Protein AF-A0A6C0GKK1-F1 (afdb_monomer_lite)

Sequence (95 aa):
MISEQKSKLPDLSSQPDERILAVIGRFKNQLEQIRQEELNRYSKKMAATEIQLAEEVSMHMMQNILNIPWEKLQTSGHSKREMQTKLLGEVFNLT

Foldseek 3Di:
DDDDPPPPDPPPVPDDDVLLVQLLVLVLVVLVVVLVVVLVVCVVPDDPVVSVVSVVVSVVVSVVVSVVLVVVLVPDDDVVNVVSSVVSCVVSVSD

Organism: NCBI:txid2704465

Secondary structure (DSSP, 8-state):
-----------GGGS--HHHHHHHHHHHHHHHHHHHHHHHHHGGGS-HHHHHHHHHHHHHHHHHHHHHHHHHHHHS-HHHHHHHHHHHHHHTT--

pLDDT: mean 84.67, std 17.72, range [39.12, 97.81]

InterPro domains:
  IPR015896 Tetrapyrrole biosynthesis, glutamyl-tRNA reductase, dimerisation domain [PF00745] (21-94)
  IPR036453 Glutamyl tRNA-reductase dimerization domain superfamily [SSF69075] (20-94)

Radius of gyration: 20.18 Å; chains: 1; bounding box: 59×31×53 Å

Structure (mmCIF, N/CA/C/O backbone):
data_AF-A0A6C0GKK1-F1
#
_entry.id   AF-A0A6C0GKK1-F1
#
loop_
_atom_site.group_PDB
_atom_site.id
_atom_site.type_symbol
_atom_site.label_atom_id
_atom_site.label_alt_id
_atom_site.label_comp_id
_atom_site.label_asym_id
_atom_site.label_entity_id
_atom_site.label_seq_id
_atom_site.pdbx_PDB_ins_code
_atom_site.Cartn_x
_atom_site.Cartn_y
_atom_site.Cartn_z
_atom_site.occupancy
_atom_site.B_iso_or_equiv
_atom_site.auth_seq_id
_atom_site.auth_comp_id
_atom_site.auth_asym_id
_atom_site.auth_atom_id
_atom_site.pdbx_PDB_model_num
ATOM 1 N N . MET A 1 1 ? 41.230 26.476 -31.709 1.00 39.12 1 MET A N 1
ATOM 2 C CA . MET A 1 1 ? 40.530 25.200 -31.959 1.00 39.12 1 MET A CA 1
ATOM 3 C C . MET A 1 1 ? 39.654 24.922 -30.752 1.00 39.12 1 MET A C 1
ATOM 5 O O . MET A 1 1 ? 40.192 24.687 -29.681 1.00 39.12 1 MET A O 1
ATOM 9 N N . ILE A 1 2 ? 38.338 25.083 -30.893 1.00 48.00 2 ILE A N 1
ATOM 10 C CA . ILE A 1 2 ? 37.353 24.826 -29.833 1.00 48.00 2 ILE A CA 1
ATOM 11 C C . ILE A 1 2 ? 36.526 23.631 -30.304 1.00 48.00 2 ILE A C 1
ATOM 13 O O . ILE A 1 2 ? 35.746 23.770 -31.238 1.00 48.00 2 ILE A O 1
ATOM 17 N N . SER A 1 3 ? 36.759 22.468 -29.703 1.00 41.53 3 SER A N 1
ATOM 18 C CA . SER A 1 3 ? 36.051 21.199 -29.946 1.00 41.53 3 SER A CA 1
ATOM 19 C C . SER A 1 3 ? 36.755 20.151 -29.071 1.00 41.53 3 SER A C 1
ATOM 21 O O . SER A 1 3 ? 37.964 20.005 -29.196 1.00 41.53 3 SER A O 1
ATOM 23 N N . GLU A 1 4 ? 36.167 19.421 -28.132 1.00 43.50 4 GLU A N 1
ATOM 24 C CA . GLU A 1 4 ? 34.784 19.196 -27.733 1.00 43.50 4 GLU A CA 1
ATOM 25 C C . GLU A 1 4 ? 34.810 18.940 -26.216 1.00 43.50 4 GLU A C 1
ATOM 27 O O . GLU A 1 4 ? 35.444 17.989 -25.759 1.00 43.50 4 GLU A O 1
ATOM 32 N N . GLN A 1 5 ? 34.095 19.728 -25.414 1.00 41.69 5 GLN A N 1
ATOM 33 C CA . GLN A 1 5 ? 33.591 19.195 -24.152 1.00 41.69 5 GLN A CA 1
ATOM 34 C C . GLN A 1 5 ? 32.264 18.520 -24.470 1.00 41.69 5 GLN A C 1
ATOM 36 O O . GLN A 1 5 ? 31.210 19.155 -24.466 1.00 41.69 5 GLN A O 1
ATOM 41 N N . LYS A 1 6 ? 32.315 17.220 -24.786 1.00 42.84 6 LYS A N 1
ATOM 42 C CA . LYS A 1 6 ? 31.130 16.366 -24.700 1.00 42.84 6 LYS A CA 1
ATOM 43 C C . LYS A 1 6 ? 30.718 16.315 -23.235 1.00 42.84 6 LYS A C 1
ATOM 45 O O . LYS A 1 6 ? 31.198 15.489 -22.464 1.00 42.84 6 LYS A O 1
ATOM 50 N N . SER A 1 7 ? 29.845 17.251 -22.876 1.00 41.06 7 SER A N 1
ATOM 51 C CA . SER A 1 7 ? 28.908 17.132 -21.771 1.00 41.06 7 SER A CA 1
ATOM 52 C C . SER A 1 7 ? 28.317 15.725 -21.830 1.00 41.06 7 SER A C 1
ATOM 54 O O . SER A 1 7 ? 27.519 15.408 -22.714 1.00 41.06 7 SER A O 1
ATOM 56 N N . LYS A 1 8 ? 28.778 14.840 -20.941 1.00 48.38 8 LYS A N 1
ATOM 57 C CA . LYS A 1 8 ? 28.016 13.645 -20.601 1.00 48.38 8 LYS A CA 1
ATOM 58 C C . LYS A 1 8 ? 26.758 14.172 -19.929 1.00 48.38 8 LYS A C 1
ATOM 60 O O . LYS A 1 8 ? 26.792 14.495 -18.743 1.00 48.38 8 LYS A O 1
ATOM 65 N N . LEU A 1 9 ? 25.682 14.314 -20.704 1.00 47.38 9 LEU A N 1
ATOM 66 C CA . LEU A 1 9 ? 24.361 14.464 -20.118 1.00 47.38 9 LEU A CA 1
ATOM 67 C C . LEU A 1 9 ? 24.171 13.315 -19.115 1.00 47.38 9 LEU A C 1
ATOM 69 O O . LEU A 1 9 ? 24.572 12.185 -19.422 1.00 47.38 9 LEU A O 1
ATOM 73 N N . PRO A 1 10 ? 23.620 13.586 -17.921 1.00 42.16 10 PRO A N 1
ATOM 74 C CA . PRO A 1 10 ? 23.300 12.529 -16.979 1.00 42.16 10 PRO A CA 1
ATOM 75 C C . PRO A 1 10 ? 22.375 11.521 -17.665 1.00 42.16 10 PRO A C 1
ATOM 77 O O . PRO A 1 10 ? 21.456 11.903 -18.389 1.00 42.16 10 PRO A O 1
ATOM 80 N N . ASP A 1 11 ? 22.656 10.237 -17.467 1.00 52.50 11 ASP A N 1
ATOM 81 C CA . ASP A 1 11 ? 21.843 9.145 -17.986 1.00 52.50 11 ASP A CA 1
ATOM 82 C C . ASP A 1 11 ? 20.452 9.194 -17.334 1.00 52.50 11 ASP A C 1
ATOM 84 O O . ASP A 1 11 ? 20.248 8.758 -16.195 1.00 52.50 11 ASP A O 1
ATOM 88 N N . LEU A 1 12 ? 19.501 9.793 -18.055 1.00 46.03 12 LEU A N 1
ATOM 89 C CA . LEU A 1 12 ? 18.108 9.972 -17.642 1.00 46.03 12 LEU A CA 1
ATOM 90 C C . LEU A 1 12 ? 17.376 8.632 -17.432 1.00 46.03 12 LEU A C 1
ATOM 92 O O . LEU A 1 12 ? 16.261 8.635 -16.920 1.00 46.03 12 LEU A O 1
ATOM 96 N N . SER A 1 13 ? 17.991 7.482 -17.747 1.00 53.34 13 SER A N 1
ATOM 97 C CA . SER A 1 13 ? 17.419 6.154 -17.488 1.00 53.34 13 SER A CA 1
ATOM 98 C C . SER A 1 13 ? 17.369 5.766 -16.003 1.00 53.34 13 SER A C 1
ATOM 100 O O . SER A 1 13 ? 16.867 4.693 -15.665 1.00 53.34 13 SER A O 1
ATOM 102 N N . SER A 1 14 ? 17.944 6.586 -15.120 1.00 54.12 14 SER A N 1
ATOM 103 C CA . SER A 1 14 ? 18.084 6.309 -13.685 1.00 54.12 14 SER A CA 1
ATOM 104 C C . SER A 1 14 ? 17.028 6.992 -12.805 1.00 54.12 14 SER A C 1
ATOM 106 O O . SER A 1 14 ? 16.897 6.638 -11.632 1.00 54.12 14 SER A O 1
ATOM 108 N N . GLN A 1 15 ? 16.233 7.917 -13.353 1.00 52.59 15 GLN A N 1
ATOM 109 C CA . GLN A 1 15 ? 15.073 8.469 -12.653 1.00 52.59 15 GLN A CA 1
ATOM 110 C C . GLN A 1 15 ? 13.845 7.592 -12.937 1.00 52.59 15 GLN A C 1
ATOM 112 O O . GLN A 1 15 ? 13.613 7.240 -14.096 1.00 52.59 15 GLN A O 1
ATOM 117 N N . PRO A 1 16 ? 13.061 7.186 -11.918 1.00 62.09 16 PRO A N 1
ATOM 118 C CA . PRO A 1 16 ? 11.820 6.466 -12.171 1.00 62.09 16 PRO A CA 1
ATOM 119 C C . PRO A 1 16 ? 10.918 7.331 -13.057 1.00 62.09 16 PRO A C 1
ATOM 121 O O . PRO A 1 16 ? 10.580 8.446 -12.674 1.00 62.09 16 PRO A O 1
ATOM 124 N N . ASP A 1 17 ? 10.572 6.809 -14.240 1.00 75.62 17 ASP A N 1
ATOM 125 C CA . ASP A 1 17 ? 9.677 7.448 -15.216 1.00 75.62 17 ASP A CA 1
ATOM 126 C C . ASP A 1 17 ? 8.467 8.046 -14.479 1.00 75.62 17 ASP A C 1
ATOM 128 O O . ASP A 1 17 ? 7.776 7.341 -13.737 1.00 75.62 17 ASP A O 1
ATOM 132 N N . GLU A 1 18 ? 8.232 9.352 -14.634 1.00 82.06 18 GLU A N 1
ATOM 133 C CA . GLU A 1 18 ? 7.184 10.098 -13.920 1.00 82.06 18 GLU A CA 1
ATOM 134 C C . GLU A 1 18 ? 5.808 9.432 -14.050 1.00 82.06 18 GLU A C 1
ATOM 136 O O . GLU A 1 18 ? 4.997 9.459 -13.120 1.00 82.06 18 GLU A O 1
ATOM 141 N N . ARG A 1 19 ? 5.559 8.752 -15.176 1.00 80.44 19 ARG A N 1
ATOM 142 C CA . ARG A 1 19 ? 4.323 7.994 -15.412 1.00 80.44 19 ARG A CA 1
ATOM 143 C C . ARG A 1 19 ? 4.164 6.838 -14.430 1.00 80.44 19 ARG A C 1
ATOM 145 O O . ARG A 1 19 ? 3.058 6.561 -13.973 1.00 80.44 19 ARG A O 1
ATOM 152 N N . ILE A 1 20 ? 5.263 6.187 -14.062 1.00 83.31 20 ILE A N 1
ATOM 153 C CA . ILE A 1 20 ? 5.280 5.083 -13.100 1.00 83.31 20 ILE A CA 1
ATOM 154 C C . ILE A 1 20 ? 4.957 5.595 -11.702 1.00 83.31 20 ILE A C 1
ATOM 156 O O . ILE A 1 20 ? 4.111 5.016 -11.020 1.00 83.31 20 ILE A O 1
ATOM 160 N N . LEU A 1 21 ? 5.594 6.695 -11.292 1.00 87.06 21 LEU A N 1
ATOM 161 C CA . LEU A 1 21 ? 5.306 7.338 -10.009 1.00 87.06 21 LEU A CA 1
ATOM 162 C C . LEU A 1 21 ? 3.839 7.773 -9.927 1.00 87.06 21 LEU A C 1
ATOM 164 O O . LEU A 1 21 ? 3.201 7.568 -8.896 1.00 87.06 21 LEU A O 1
ATOM 168 N N . ALA A 1 22 ? 3.281 8.300 -11.020 1.00 90.50 22 ALA A N 1
ATOM 169 C CA . ALA A 1 22 ? 1.877 8.689 -11.086 1.00 90.50 22 ALA A CA 1
ATOM 170 C C . ALA A 1 22 ? 0.924 7.492 -10.922 1.00 90.50 22 ALA A C 1
ATOM 172 O O . ALA A 1 22 ? -0.021 7.571 -10.137 1.00 90.50 22 ALA A O 1
ATOM 173 N N . VAL A 1 23 ? 1.173 6.373 -11.615 1.00 91.31 23 VAL A N 1
ATOM 174 C CA . VAL A 1 23 ? 0.338 5.162 -11.495 1.00 91.31 23 VAL A CA 1
ATOM 175 C C . VAL A 1 23 ? 0.442 4.553 -10.095 1.00 91.31 23 VAL A C 1
ATOM 177 O O . VAL A 1 23 ? -0.585 4.246 -9.495 1.00 91.31 23 VAL A O 1
ATOM 180 N N . ILE A 1 24 ? 1.647 4.438 -9.528 1.00 92.75 24 ILE A N 1
ATOM 181 C CA . ILE A 1 24 ? 1.836 3.935 -8.156 1.00 92.75 24 ILE A CA 1
ATOM 182 C C . ILE A 1 24 ? 1.185 4.864 -7.126 1.00 92.75 24 ILE A C 1
ATOM 184 O O . ILE A 1 24 ? 0.548 4.391 -6.185 1.00 92.75 24 ILE A O 1
ATOM 188 N N . GLY A 1 25 ? 1.280 6.180 -7.318 1.00 93.44 25 GLY A N 1
ATOM 189 C CA . GLY A 1 25 ? 0.603 7.162 -6.475 1.00 93.44 25 GLY A CA 1
ATOM 190 C C . GLY A 1 25 ? -0.918 7.011 -6.513 1.00 93.44 25 GLY A C 1
ATOM 191 O O . GLY A 1 25 ? -1.561 6.981 -5.465 1.00 93.44 25 GLY A O 1
ATOM 192 N N . ARG A 1 26 ? -1.503 6.843 -7.706 1.00 94.56 26 ARG A N 1
ATOM 193 C CA . ARG A 1 26 ? -2.943 6.579 -7.848 1.00 94.56 26 ARG A CA 1
ATOM 194 C C . ARG A 1 26 ? -3.349 5.252 -7.208 1.00 94.56 26 ARG A C 1
ATOM 196 O O . ARG A 1 26 ? -4.364 5.214 -6.518 1.00 94.56 26 ARG A O 1
ATOM 203 N N . PHE A 1 27 ? -2.537 4.207 -7.365 1.00 95.31 27 PHE A N 1
ATOM 204 C CA . PHE A 1 27 ? -2.782 2.912 -6.731 1.00 95.31 27 PHE A CA 1
ATOM 205 C C . PHE A 1 27 ? -2.796 3.022 -5.202 1.00 95.31 27 PHE A C 1
ATOM 207 O O . PHE A 1 27 ? -3.734 2.567 -4.554 1.00 95.31 27 PHE A O 1
ATOM 214 N N . LYS A 1 28 ? -1.806 3.715 -4.624 1.00 95.75 28 LYS A N 1
ATOM 215 C CA . LYS A 1 28 ? -1.766 4.025 -3.189 1.00 95.75 28 LYS A CA 1
ATOM 216 C C . LYS A 1 28 ? -3.029 4.742 -2.723 1.00 95.75 28 LYS A C 1
ATOM 218 O O . LYS A 1 28 ? -3.582 4.367 -1.696 1.00 95.75 28 LYS A O 1
ATOM 223 N N . ASN A 1 29 ? -3.488 5.748 -3.463 1.00 95.62 29 ASN A N 1
ATOM 224 C CA . ASN A 1 29 ? -4.675 6.510 -3.079 1.00 95.62 29 ASN A CA 1
ATOM 225 C C . ASN A 1 29 ? -5.942 5.647 -3.087 1.00 95.62 29 ASN A C 1
ATOM 227 O O . ASN A 1 29 ? -6.740 5.748 -2.160 1.00 95.62 29 ASN A O 1
ATOM 231 N N . GLN A 1 30 ? -6.114 4.775 -4.084 1.00 95.38 30 GLN A N 1
ATOM 232 C CA . GLN A 1 30 ? -7.240 3.838 -4.102 1.00 95.38 30 GLN A CA 1
ATOM 233 C C . GLN A 1 30 ? -7.185 2.842 -2.941 1.00 95.38 30 GLN A C 1
ATOM 235 O O . GLN A 1 30 ? -8.204 2.596 -2.301 1.00 95.38 30 GLN A O 1
ATOM 240 N N . LEU A 1 31 ? -6.006 2.288 -2.637 1.00 96.00 31 LEU A N 1
ATOM 241 C CA . LEU A 1 31 ? -5.855 1.385 -1.494 1.00 96.00 31 LEU A CA 1
ATOM 242 C C . LEU A 1 31 ? -6.168 2.085 -0.172 1.00 96.00 31 LEU A C 1
ATOM 244 O O . LEU A 1 31 ? -6.842 1.505 0.674 1.00 96.00 31 LEU A O 1
ATOM 248 N N . GLU A 1 32 ? -5.720 3.330 -0.003 1.00 97.06 32 GLU A N 1
ATOM 249 C CA . GLU A 1 32 ? -6.027 4.114 1.192 1.00 97.06 32 GLU A CA 1
ATOM 250 C C . GLU A 1 32 ? -7.524 4.411 1.294 1.00 97.06 32 GLU A C 1
ATOM 252 O O . GLU A 1 32 ? -8.094 4.297 2.376 1.00 97.06 32 GLU A O 1
ATOM 257 N N . GLN A 1 33 ? -8.186 4.723 0.178 1.00 96.19 33 GLN A N 1
ATOM 258 C CA . GLN A 1 33 ? -9.634 4.898 0.159 1.00 96.19 33 GLN A CA 1
ATOM 259 C C . GLN A 1 33 ? -10.352 3.623 0.629 1.00 96.19 33 GLN A C 1
ATOM 261 O O . GLN A 1 33 ? -11.166 3.692 1.548 1.00 96.19 33 GLN A O 1
ATOM 266 N N . ILE A 1 34 ? -10.000 2.460 0.069 1.00 96.06 34 ILE A N 1
ATOM 267 C CA . ILE A 1 34 ? -10.566 1.162 0.474 1.00 96.06 34 ILE A CA 1
ATOM 268 C C . ILE A 1 34 ? -10.309 0.904 1.964 1.00 96.06 34 ILE A C 1
ATOM 270 O O . ILE A 1 34 ? -11.208 0.492 2.697 1.00 96.06 34 ILE A O 1
ATOM 274 N N . ARG A 1 35 ? -9.090 1.182 2.438 1.00 97.06 35 ARG A N 1
ATOM 275 C CA . ARG A 1 35 ? -8.710 1.010 3.844 1.00 97.06 35 ARG A CA 1
ATOM 276 C C . ARG A 1 35 ? -9.594 1.845 4.770 1.00 97.06 35 ARG A C 1
ATOM 278 O O . ARG A 1 35 ? -10.092 1.329 5.768 1.00 97.06 35 ARG A O 1
ATOM 285 N N . GLN A 1 36 ? -9.804 3.114 4.431 1.00 97.00 36 GLN A N 1
ATOM 286 C CA . GLN A 1 36 ? -10.642 4.032 5.202 1.00 97.00 36 GLN A CA 1
ATOM 287 C C . GLN A 1 36 ? -12.115 3.625 5.170 1.00 97.00 36 GLN A C 1
ATOM 289 O O . GLN A 1 36 ? -12.787 3.672 6.199 1.00 97.00 36 GLN A O 1
ATOM 294 N N . GLU A 1 37 ? -12.632 3.199 4.017 1.00 96.94 37 GLU A N 1
ATOM 295 C CA . GLU A 1 37 ? -14.005 2.702 3.887 1.00 96.94 37 GLU A CA 1
ATOM 296 C C . GLU A 1 37 ? -14.253 1.493 4.797 1.00 96.94 37 GLU A C 1
ATOM 298 O O . GLU A 1 37 ? -15.241 1.469 5.536 1.00 96.94 37 GLU A O 1
ATOM 303 N N . GLU A 1 38 ? -13.331 0.529 4.815 1.00 96.31 38 GLU A N 1
ATOM 304 C CA . GLU A 1 38 ? -13.464 -0.670 5.643 1.00 96.31 38 GLU A CA 1
ATOM 305 C C . GLU A 1 38 ? -13.253 -0.382 7.135 1.00 96.31 38 GLU A C 1
ATOM 307 O O . GLU A 1 38 ? -14.034 -0.858 7.963 1.00 96.31 38 GLU A O 1
ATOM 312 N N . LEU A 1 39 ? -12.292 0.470 7.506 1.00 96.06 39 LEU A N 1
ATOM 313 C CA . LEU A 1 39 ? -12.156 0.909 8.898 1.00 96.06 39 LEU A CA 1
ATOM 314 C C . LEU A 1 39 ? -13.415 1.624 9.385 1.00 96.06 39 LEU A C 1
ATOM 316 O O . LEU A 1 39 ? -13.931 1.291 10.448 1.00 96.06 39 LEU A O 1
ATOM 320 N N . ASN A 1 40 ? -13.973 2.541 8.594 1.00 95.38 40 ASN A N 1
ATOM 321 C CA . ASN A 1 40 ? -15.209 3.243 8.941 1.00 95.38 40 ASN A CA 1
ATOM 322 C C . ASN A 1 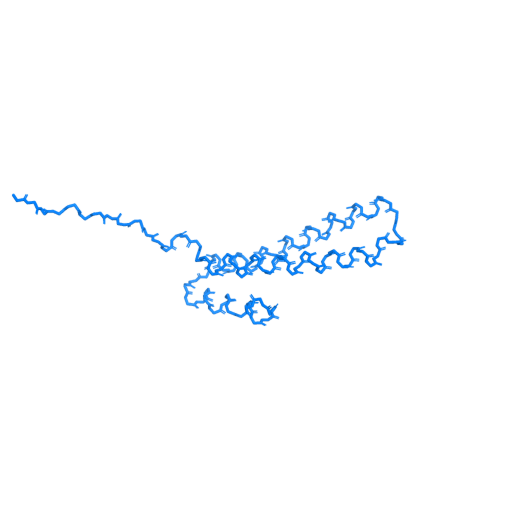40 ? -16.423 2.305 9.030 1.00 95.38 40 ASN A C 1
ATOM 324 O O . ASN A 1 40 ? -17.346 2.550 9.816 1.00 95.38 40 ASN A O 1
ATOM 328 N N . ARG A 1 41 ? -16.435 1.224 8.239 1.00 95.69 41 ARG A N 1
ATOM 329 C CA . ARG A 1 41 ? -17.490 0.203 8.265 1.00 95.69 41 ARG A CA 1
ATOM 330 C C . ARG A 1 41 ? -17.505 -0.566 9.588 1.00 95.69 41 ARG A C 1
ATOM 332 O O . ARG A 1 41 ? -18.592 -0.829 10.111 1.00 95.69 41 ARG A O 1
ATOM 339 N N . TYR A 1 42 ? -16.337 -0.914 10.128 1.00 94.44 42 TYR A N 1
ATOM 340 C CA . TYR A 1 42 ? -16.227 -1.804 11.292 1.00 94.44 42 TYR A CA 1
ATOM 341 C C . TYR A 1 42 ? -15.907 -1.101 12.616 1.00 94.44 42 TYR A C 1
ATOM 343 O O . TYR A 1 42 ? -16.317 -1.605 13.662 1.00 94.44 42 TYR A O 1
ATOM 351 N N . SER A 1 43 ? -15.292 0.085 12.595 1.00 91.75 43 SER A N 1
ATOM 352 C CA . SER A 1 43 ? -14.857 0.815 13.799 1.00 91.75 43 SER A CA 1
ATOM 353 C C . SER A 1 43 ? -15.985 1.088 14.794 1.00 91.75 43 SER A C 1
ATOM 355 O O . SER A 1 43 ? -15.767 1.066 16.001 1.00 91.75 43 SER A O 1
ATOM 357 N N . LYS A 1 44 ? -17.227 1.249 14.316 1.00 91.62 44 LYS A N 1
ATOM 358 C CA . LYS A 1 44 ? -18.421 1.457 15.159 1.00 91.62 44 LYS A CA 1
ATOM 359 C C . LYS A 1 44 ? -18.698 0.317 16.146 1.00 91.62 44 LYS A C 1
ATOM 361 O O . LYS A 1 44 ? -19.485 0.503 17.069 1.00 91.62 44 LYS A O 1
ATOM 366 N N . LYS A 1 45 ? -18.124 -0.867 15.918 1.00 91.94 45 LYS A N 1
ATOM 367 C CA . LYS A 1 45 ? -18.320 -2.074 16.737 1.00 91.94 45 LYS A CA 1
ATOM 368 C C . LYS A 1 45 ? -17.088 -2.435 17.571 1.00 91.94 45 LYS A C 1
ATOM 370 O O . LYS A 1 45 ? -17.084 -3.498 18.180 1.00 91.94 45 LYS A O 1
ATOM 375 N N . MET A 1 46 ? -16.057 -1.594 17.561 1.00 93.44 46 MET A N 1
ATOM 376 C CA . MET A 1 46 ? -14.738 -1.901 18.110 1.00 93.44 46 MET A CA 1
ATOM 377 C C . MET A 1 46 ? -14.415 -0.991 19.295 1.00 93.44 46 MET A C 1
ATOM 379 O O . MET A 1 46 ? -14.805 0.177 19.327 1.00 93.44 46 MET A O 1
ATOM 383 N N . ALA A 1 47 ? -13.676 -1.517 20.266 1.00 95.00 47 ALA A N 1
ATOM 384 C CA . ALA A 1 47 ? -13.070 -0.712 21.315 1.00 95.00 47 ALA A CA 1
ATOM 385 C C . ALA A 1 47 ? -11.910 0.129 20.755 1.00 95.00 47 ALA A C 1
ATOM 387 O O . ALA A 1 47 ? -11.298 -0.215 19.744 1.00 95.00 47 ALA A O 1
ATOM 388 N N . ALA A 1 48 ? -11.547 1.214 21.445 1.00 91.75 48 ALA A N 1
ATOM 389 C CA . ALA A 1 48 ? -10.484 2.121 20.997 1.00 91.75 48 ALA A CA 1
ATOM 390 C C . ALA A 1 48 ? -9.137 1.412 20.745 1.00 91.75 48 ALA A C 1
ATOM 392 O O . ALA A 1 48 ? -8.450 1.715 19.773 1.00 91.75 48 ALA A O 1
ATOM 393 N N . THR A 1 49 ? -8.783 0.431 21.579 1.00 94.62 49 THR A N 1
ATOM 394 C CA . THR A 1 49 ? -7.557 -0.370 21.424 1.00 94.62 49 THR A CA 1
ATOM 395 C C . THR A 1 49 ? -7.599 -1.282 20.197 1.00 94.62 49 THR A C 1
ATOM 397 O O . THR A 1 49 ? -6.580 -1.501 19.552 1.00 94.62 49 THR A O 1
ATOM 400 N N . GLU A 1 50 ? -8.775 -1.801 19.844 1.00 96.00 50 GLU A N 1
ATOM 401 C CA . GLU A 1 50 ? -8.960 -2.636 18.654 1.00 96.00 50 GLU A CA 1
ATOM 402 C C . GLU A 1 50 ? -8.914 -1.791 17.377 1.00 96.00 50 GLU A C 1
ATOM 404 O O . GLU A 1 50 ? -8.376 -2.243 16.368 1.00 96.00 50 GLU A O 1
ATOM 409 N N . ILE A 1 51 ? -9.438 -0.559 17.421 1.00 94.94 51 ILE A N 1
ATOM 410 C CA . ILE A 1 51 ? -9.354 0.399 16.308 1.00 94.94 51 ILE A CA 1
ATOM 411 C C . ILE A 1 51 ? -7.888 0.711 15.996 1.00 94.94 51 ILE A C 1
ATOM 413 O O . ILE A 1 51 ? -7.490 0.608 14.840 1.00 94.94 51 ILE A O 1
ATOM 417 N N . GLN A 1 52 ? -7.075 1.012 17.015 1.00 95.81 52 GLN A N 1
ATOM 418 C CA . GLN A 1 52 ? -5.639 1.269 16.837 1.00 95.81 52 GLN A CA 1
ATOM 419 C C . GLN A 1 52 ? -4.915 0.075 16.207 1.00 95.81 52 GLN A C 1
ATOM 421 O O . GLN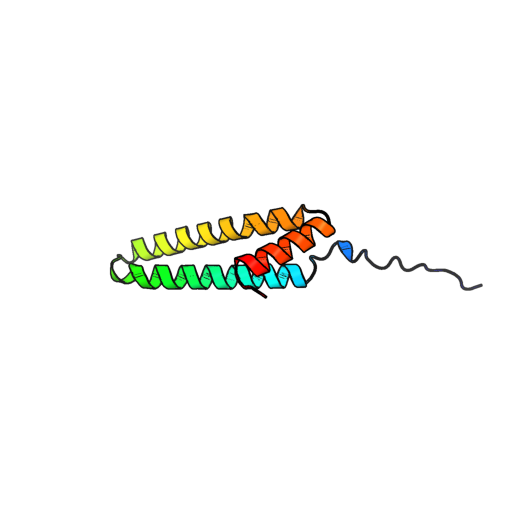 A 1 52 ? -4.191 0.233 15.226 1.00 95.81 52 GLN A O 1
ATOM 426 N N . LEU A 1 53 ? -5.161 -1.137 16.715 1.00 96.94 53 LEU A N 1
ATOM 427 C CA . LEU A 1 53 ? -4.561 -2.344 16.148 1.00 96.94 53 LEU A CA 1
ATOM 428 C C . LEU A 1 53 ? -4.993 -2.564 14.688 1.00 96.94 53 LEU A C 1
ATOM 430 O O . LEU A 1 53 ? -4.174 -2.931 13.847 1.00 96.94 53 LEU A O 1
ATOM 434 N N . ALA A 1 54 ? -6.263 -2.321 14.357 1.00 96.44 54 ALA A N 1
ATOM 435 C CA . ALA A 1 54 ? -6.753 -2.437 12.987 1.00 96.44 54 ALA A CA 1
ATOM 436 C C . ALA A 1 54 ? -6.166 -1.368 12.054 1.00 96.44 54 ALA A C 1
ATOM 438 O O . ALA A 1 54 ? -5.856 -1.669 10.899 1.00 96.44 54 ALA A O 1
ATOM 439 N 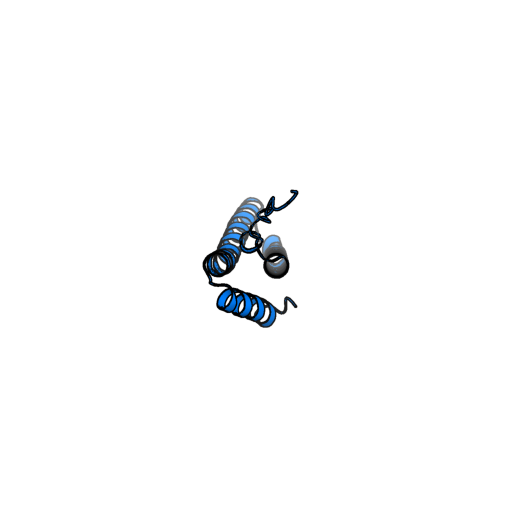N . GLU A 1 55 ? -5.964 -0.139 12.531 1.00 96.38 55 GLU A N 1
ATOM 440 C CA . GLU A 1 55 ? -5.251 0.904 11.791 1.00 96.38 55 GLU A CA 1
ATOM 441 C C . GLU A 1 55 ? -3.815 0.477 11.476 1.00 96.38 55 GLU A C 1
ATOM 443 O O . GLU A 1 55 ? -3.413 0.520 10.312 1.00 96.38 55 GLU A O 1
ATOM 448 N N . GLU A 1 56 ? -3.074 -0.015 12.470 1.00 97.62 56 GLU A N 1
ATOM 449 C CA . GLU A 1 56 ? -1.699 -0.485 12.286 1.00 97.62 56 GLU A CA 1
ATOM 450 C C . GLU A 1 56 ? -1.616 -1.670 11.321 1.00 97.62 56 GLU A C 1
ATOM 452 O O . GLU A 1 56 ? -0.820 -1.654 10.379 1.00 97.62 56 GLU A O 1
ATOM 457 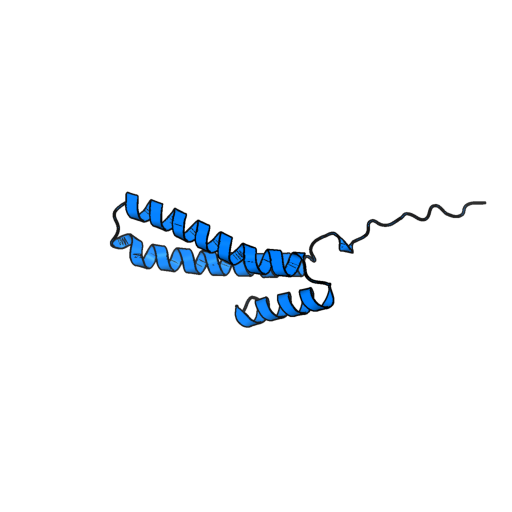N N . VAL A 1 57 ? -2.443 -2.699 11.522 1.00 97.56 57 VAL A N 1
ATOM 458 C CA . VAL A 1 57 ? -2.449 -3.894 10.666 1.00 97.56 57 VAL A CA 1
ATOM 459 C C . VAL A 1 57 ? -2.815 -3.520 9.234 1.00 97.56 57 VAL A C 1
ATOM 461 O O . VAL A 1 57 ? -2.114 -3.903 8.297 1.00 97.56 57 VAL A O 1
ATOM 464 N N . SER A 1 58 ? -3.877 -2.735 9.047 1.00 97.31 58 SER A N 1
ATOM 465 C CA . SER A 1 58 ? -4.336 -2.347 7.712 1.00 97.31 58 SER A CA 1
ATOM 466 C C . SER A 1 58 ? -3.323 -1.458 6.983 1.00 97.31 58 SER A C 1
ATOM 468 O O . SER A 1 58 ? -3.128 -1.612 5.776 1.00 97.31 58 SER A O 1
ATOM 470 N N . MET A 1 59 ? -2.623 -0.577 7.703 1.00 97.44 59 MET A N 1
ATOM 471 C CA . MET A 1 59 ? -1.555 0.247 7.142 1.00 97.44 59 MET A CA 1
ATOM 472 C C . MET A 1 59 ? -0.362 -0.605 6.690 1.00 97.44 59 MET A C 1
ATOM 474 O O . MET A 1 59 ? 0.112 -0.435 5.564 1.00 97.44 59 MET A O 1
ATOM 478 N N . HIS A 1 60 ? 0.090 -1.555 7.514 1.00 97.81 60 HIS A N 1
ATOM 479 C CA . HIS A 1 60 ? 1.163 -2.480 7.132 1.00 97.81 60 HIS A CA 1
ATOM 480 C C . HIS A 1 60 ? 0.762 -3.367 5.947 1.00 97.81 60 HIS A C 1
ATOM 482 O O . HIS A 1 60 ? 1.558 -3.574 5.031 1.00 97.81 60 HIS A O 1
ATOM 488 N N . MET A 1 61 ? -0.483 -3.853 5.913 1.00 97.69 61 MET A N 1
ATOM 489 C CA . MET A 1 61 ? -1.004 -4.607 4.770 1.00 97.69 61 MET A CA 1
ATOM 490 C C . MET A 1 61 ? -0.973 -3.775 3.486 1.00 97.69 61 MET A C 1
ATOM 492 O O . MET A 1 61 ? -0.482 -4.259 2.468 1.00 97.69 61 MET A O 1
ATOM 496 N N . MET A 1 62 ? -1.431 -2.520 3.531 1.00 96.62 62 MET A N 1
ATOM 497 C CA . MET A 1 62 ? -1.371 -1.616 2.379 1.00 96.62 62 MET A CA 1
ATOM 498 C C . MET A 1 62 ? 0.071 -1.402 1.902 1.00 96.62 62 MET A C 1
ATOM 500 O O . MET A 1 62 ? 0.333 -1.489 0.704 1.00 96.62 62 MET A O 1
ATOM 504 N N . GLN A 1 63 ? 1.014 -1.149 2.816 1.00 96.12 63 GLN A N 1
ATOM 505 C CA . GLN A 1 63 ? 2.432 -0.982 2.476 1.00 96.12 63 GLN A CA 1
ATOM 506 C C . GLN A 1 63 ? 3.003 -2.239 1.808 1.00 96.12 63 GLN A C 1
ATOM 508 O O . GLN A 1 63 ? 3.646 -2.139 0.764 1.00 96.12 63 GLN A O 1
ATOM 513 N N . ASN A 1 64 ? 2.702 -3.423 2.344 1.00 97.00 64 ASN A N 1
ATOM 514 C CA . ASN A 1 64 ? 3.125 -4.692 1.753 1.00 97.00 64 ASN A CA 1
ATOM 515 C C . ASN A 1 64 ? 2.536 -4.893 0.348 1.00 97.00 64 ASN A C 1
ATOM 517 O O . ASN A 1 64 ? 3.257 -5.290 -0.565 1.00 97.00 64 ASN A O 1
ATOM 521 N N . ILE A 1 65 ? 1.254 -4.567 0.147 1.00 95.75 65 ILE A N 1
ATOM 522 C CA . ILE A 1 65 ? 0.601 -4.626 -1.170 1.00 95.75 65 ILE A CA 1
ATOM 523 C C . ILE A 1 65 ? 1.254 -3.648 -2.153 1.00 95.75 65 ILE A C 1
ATOM 525 O O . ILE A 1 65 ? 1.430 -4.003 -3.314 1.00 95.75 65 ILE A O 1
ATOM 529 N N . LEU A 1 66 ? 1.631 -2.443 -1.713 1.00 94.50 66 LEU A N 1
ATOM 530 C CA . LEU A 1 66 ? 2.284 -1.426 -2.547 1.00 94.50 66 LEU A CA 1
ATOM 531 C C . LEU A 1 66 ? 3.724 -1.779 -2.925 1.00 94.50 66 LEU A C 1
ATOM 533 O O . LEU A 1 66 ? 4.155 -1.473 -4.040 1.00 94.50 66 LEU A O 1
ATOM 537 N N . ASN A 1 67 ? 4.457 -2.435 -2.028 1.00 93.06 67 ASN A N 1
ATOM 538 C CA . ASN A 1 67 ? 5.845 -2.814 -2.275 1.00 93.06 67 ASN A CA 1
ATOM 539 C C . ASN A 1 67 ? 5.961 -3.849 -3.401 1.00 93.06 67 ASN A C 1
ATOM 541 O O . ASN A 1 67 ? 6.865 -3.746 -4.224 1.00 93.06 67 ASN A O 1
ATOM 545 N N . ILE A 1 68 ? 5.007 -4.780 -3.516 1.00 94.06 68 ILE A N 1
ATOM 546 C CA . ILE A 1 68 ? 5.009 -5.822 -4.557 1.00 94.06 68 ILE A CA 1
ATOM 547 C C . ILE A 1 68 ? 5.117 -5.241 -5.984 1.00 94.06 68 ILE A C 1
ATOM 549 O O . ILE A 1 68 ? 6.053 -5.601 -6.708 1.00 94.06 68 ILE A O 1
ATOM 553 N N . PRO A 1 69 ? 4.202 -4.365 -6.453 1.00 91.69 69 PRO A N 1
ATOM 554 C CA . PRO A 1 69 ? 4.313 -3.776 -7.780 1.00 91.69 69 PRO A CA 1
ATOM 555 C C . PRO A 1 69 ? 5.500 -2.819 -7.881 1.00 91.69 69 PRO A C 1
ATOM 557 O O . PRO A 1 69 ? 6.132 -2.774 -8.933 1.00 91.69 69 PRO A O 1
ATOM 560 N N . TRP A 1 70 ? 5.842 -2.092 -6.814 1.00 93.00 70 TRP A N 1
ATOM 561 C CA . TRP A 1 70 ? 6.991 -1.189 -6.815 1.00 93.00 70 TRP A CA 1
ATOM 562 C C . TRP A 1 70 ? 8.307 -1.928 -7.102 1.00 93.00 70 TRP A C 1
ATOM 564 O O . TRP A 1 70 ? 8.999 -1.593 -8.064 1.00 93.00 70 TRP A O 1
ATOM 574 N N . GLU A 1 71 ? 8.611 -2.990 -6.356 1.00 91.38 71 GLU A N 1
ATOM 575 C CA . GLU A 1 71 ? 9.810 -3.817 -6.546 1.00 91.38 71 GLU A CA 1
ATOM 576 C C . GLU A 1 71 ? 9.827 -4.487 -7.928 1.00 91.38 71 GLU A C 1
ATOM 578 O O . GLU A 1 71 ? 10.852 -4.516 -8.622 1.00 91.38 71 GLU A O 1
ATOM 583 N N . LYS A 1 72 ? 8.667 -4.988 -8.380 1.00 91.00 72 LYS A N 1
ATOM 584 C CA . LYS A 1 72 ? 8.509 -5.586 -9.715 1.00 91.00 72 LYS A CA 1
ATOM 585 C C . LYS A 1 72 ? 8.849 -4.589 -10.820 1.00 91.00 72 LYS A C 1
ATOM 587 O O . LYS A 1 72 ? 9.536 -4.946 -11.780 1.00 91.00 72 LYS A O 1
ATOM 592 N N . LEU A 1 73 ? 8.377 -3.352 -10.689 1.00 90.25 73 LEU A N 1
ATOM 593 C CA . LEU A 1 73 ? 8.646 -2.292 -11.648 1.00 90.25 73 LEU A CA 1
ATOM 594 C C . LEU A 1 73 ? 10.120 -1.909 -11.594 1.00 90.25 73 LEU A C 1
ATOM 596 O O . LEU A 1 73 ? 10.755 -1.910 -12.641 1.00 90.25 73 LEU 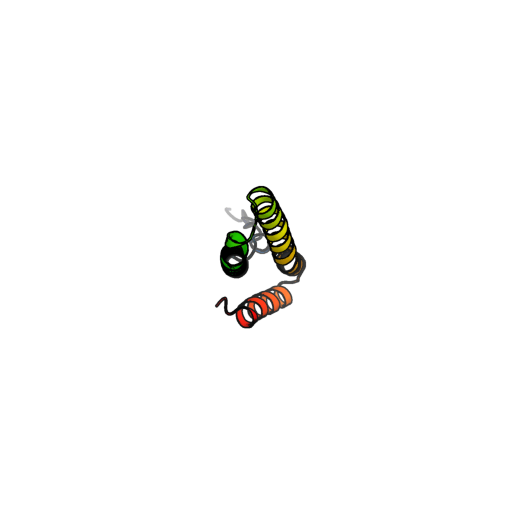A O 1
ATOM 600 N N . GLN A 1 74 ? 10.687 -1.682 -10.403 1.00 86.75 74 GLN A N 1
ATOM 601 C CA . GLN A 1 74 ? 12.094 -1.306 -10.213 1.00 86.75 74 GLN A CA 1
ATOM 602 C C . GLN A 1 74 ? 13.086 -2.290 -10.837 1.00 86.75 74 GLN A C 1
ATOM 604 O O . GLN A 1 74 ? 14.088 -1.860 -11.409 1.00 86.75 74 GLN A O 1
ATOM 609 N N . THR A 1 75 ? 12.791 -3.586 -10.778 1.00 90.25 75 THR A N 1
ATOM 610 C CA . THR A 1 75 ? 13.666 -4.651 -11.294 1.00 90.25 75 THR A CA 1
ATOM 611 C C . THR A 1 75 ? 13.426 -4.994 -12.767 1.00 90.25 75 THR A C 1
ATOM 613 O O . THR A 1 75 ? 14.235 -5.688 -13.382 1.00 90.25 75 THR A O 1
ATOM 616 N N . SER A 1 76 ? 12.333 -4.518 -13.370 1.00 89.31 76 SER A N 1
ATOM 617 C CA . SER A 1 76 ? 11.980 -4.861 -14.751 1.00 89.31 76 SER A CA 1
ATOM 618 C C . SER A 1 76 ? 12.732 -4.014 -15.782 1.00 89.31 76 SER A C 1
ATOM 620 O O . SER A 1 76 ? 12.879 -2.799 -15.633 1.00 89.31 76 SER A O 1
ATOM 622 N N . GLY A 1 77 ? 13.158 -4.641 -16.884 1.00 89.81 77 GLY A N 1
ATOM 623 C CA . GLY A 1 77 ? 13.652 -3.921 -18.064 1.00 89.81 77 GLY A CA 1
ATOM 624 C C . GLY A 1 77 ? 12.574 -3.010 -18.666 1.00 89.81 77 GLY A C 1
ATOM 625 O O . GLY A 1 77 ? 11.384 -3.257 -18.470 1.00 89.81 77 GLY A O 1
ATOM 626 N N . HIS A 1 78 ? 12.981 -1.971 -19.400 1.00 84.62 78 HIS A N 1
ATOM 627 C CA . HIS A 1 78 ? 12.106 -0.879 -19.860 1.00 84.62 78 HIS A CA 1
ATOM 628 C C . HIS A 1 78 ? 10.781 -1.349 -20.490 1.00 84.62 78 HIS A C 1
ATOM 630 O O . HIS A 1 78 ? 9.711 -0.993 -20.008 1.00 84.62 78 HIS A O 1
ATOM 636 N N . SER A 1 79 ? 10.830 -2.209 -21.514 1.00 87.44 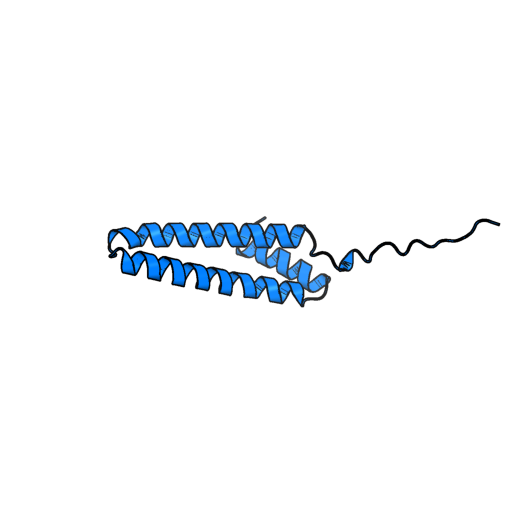79 SER A N 1
ATOM 637 C CA . SER A 1 79 ? 9.629 -2.695 -22.218 1.00 87.44 79 SER A CA 1
ATOM 638 C C . SER A 1 79 ? 8.660 -3.459 -21.308 1.00 87.44 79 SER A C 1
ATOM 640 O O . SER A 1 79 ? 7.445 -3.284 -21.382 1.00 87.44 79 SER A O 1
ATOM 642 N N . LYS A 1 80 ? 9.193 -4.289 -20.405 1.00 89.81 80 LYS A N 1
ATOM 643 C CA . LYS A 1 80 ? 8.397 -5.053 -19.439 1.00 89.81 80 LYS A CA 1
ATOM 644 C C . LYS A 1 80 ? 7.797 -4.149 -18.366 1.00 89.81 80 LYS A C 1
ATOM 646 O O . LYS A 1 80 ? 6.658 -4.362 -17.963 1.00 89.81 80 LYS A O 1
ATOM 651 N N . ARG A 1 81 ? 8.558 -3.151 -17.919 1.00 91.62 81 ARG A N 1
ATOM 652 C CA . ARG A 1 81 ? 8.117 -2.147 -16.951 1.00 91.62 81 ARG A CA 1
ATOM 653 C C . ARG A 1 81 ? 6.941 -1.344 -17.504 1.00 91.62 81 ARG A C 1
ATOM 655 O O . ARG A 1 81 ? 5.927 -1.242 -16.832 1.00 91.62 81 ARG A O 1
ATOM 662 N N . GLU A 1 82 ? 7.029 -0.881 -18.749 1.00 88.62 82 GLU A N 1
ATOM 663 C CA . GLU A 1 82 ? 5.952 -0.139 -19.418 1.00 88.62 82 GLU A CA 1
ATOM 664 C C . GLU A 1 82 ? 4.670 -0.978 -19.556 1.00 88.62 82 GLU A C 1
ATOM 666 O O . GLU A 1 82 ? 3.584 -0.524 -19.193 1.00 88.62 82 GLU A O 1
ATOM 671 N N . MET A 1 83 ? 4.801 -2.245 -19.966 1.00 90.94 83 MET A N 1
ATOM 672 C CA . MET A 1 83 ? 3.677 -3.188 -20.002 1.00 90.94 83 MET A CA 1
ATOM 673 C C . MET A 1 83 ? 3.041 -3.388 -18.617 1.00 90.94 83 MET A C 1
ATOM 675 O O . MET A 1 83 ? 1.819 -3.379 -18.493 1.00 90.94 83 MET A O 1
ATOM 679 N N . GLN A 1 84 ? 3.852 -3.567 -17.572 1.00 92.44 84 GLN A N 1
ATOM 680 C CA . GLN A 1 84 ? 3.370 -3.758 -16.201 1.00 92.44 84 GLN A CA 1
ATOM 681 C C . GLN A 1 84 ? 2.690 -2.508 -15.642 1.00 92.44 84 GLN A C 1
ATOM 683 O O . GLN A 1 84 ? 1.667 -2.632 -14.977 1.00 92.44 84 GLN A O 1
ATOM 688 N N . THR A 1 85 ? 3.223 -1.317 -15.921 1.00 90.69 85 THR A N 1
ATOM 689 C CA . THR A 1 85 ? 2.601 -0.046 -15.534 1.00 90.69 85 THR A CA 1
ATOM 690 C C . THR A 1 85 ? 1.248 0.127 -16.209 1.00 90.69 85 THR A C 1
ATOM 692 O O . THR A 1 85 ? 0.284 0.486 -15.538 1.00 90.69 85 THR A O 1
ATOM 695 N N . LYS A 1 86 ? 1.151 -0.187 -17.507 1.00 90.56 86 LYS A N 1
ATOM 696 C CA . LYS A 1 86 ? -0.122 -0.161 -18.234 1.00 90.56 86 LYS A CA 1
ATOM 697 C C . LYS A 1 86 ? -1.127 -1.156 -17.650 1.00 90.56 86 LYS A C 1
ATOM 699 O O . LYS A 1 86 ? -2.249 -0.768 -17.354 1.00 90.56 86 LYS A O 1
ATOM 704 N N . LEU A 1 87 ? -0.709 -2.401 -17.415 1.00 92.94 87 LEU A N 1
ATOM 705 C CA . LEU A 1 87 ? -1.566 -3.429 -16.820 1.00 92.94 87 LEU A CA 1
ATOM 706 C C . LEU A 1 87 ? -2.061 -3.024 -15.425 1.00 92.94 87 LEU A C 1
ATOM 708 O O . LEU A 1 87 ? -3.238 -3.187 -15.124 1.00 92.94 87 LEU A O 1
ATOM 712 N N . LEU A 1 88 ? -1.179 -2.481 -14.579 1.00 91.12 88 LEU A N 1
ATOM 713 C CA . LEU A 1 88 ? -1.557 -1.971 -13.261 1.00 91.12 88 LEU A CA 1
ATOM 714 C C . LEU A 1 88 ? -2.589 -0.839 -13.390 1.00 91.12 88 LEU A C 1
ATOM 716 O O . LEU A 1 88 ? -3.557 -0.809 -12.637 1.00 91.12 88 LEU A O 1
ATOM 720 N N . GLY A 1 89 ? -2.407 0.047 -14.373 1.00 90.81 89 GLY A N 1
ATOM 721 C CA . GLY A 1 89 ? -3.365 1.095 -14.708 1.00 90.81 89 GLY A CA 1
ATOM 722 C C . GLY A 1 89 ? -4.742 0.559 -15.101 1.00 90.81 89 GLY A C 1
ATOM 723 O O . GLY A 1 89 ? -5.743 1.008 -14.555 1.00 90.81 89 GLY A O 1
ATOM 724 N N . GLU A 1 90 ? -4.796 -0.435 -15.986 1.00 92.38 90 GLU A N 1
ATOM 725 C CA . GLU A 1 90 ? -6.047 -1.022 -16.484 1.00 92.38 90 GLU A CA 1
ATOM 726 C C . GLU A 1 90 ? -6.787 -1.834 -15.412 1.00 92.38 90 GLU A C 1
ATOM 728 O O . GLU A 1 90 ? -7.989 -1.657 -15.226 1.00 92.38 90 GLU A O 1
ATOM 733 N N . VAL A 1 91 ? -6.080 -2.697 -14.672 1.00 91.06 91 VAL A N 1
ATOM 734 C CA . VAL A 1 91 ? -6.687 -3.596 -13.669 1.00 91.06 91 VAL A CA 1
ATOM 735 C C . VAL A 1 91 ? -7.333 -2.818 -12.525 1.00 91.06 91 VAL A C 1
ATOM 737 O O . VAL A 1 91 ? -8.384 -3.216 -12.027 1.00 91.06 91 VAL A O 1
ATOM 740 N N . PHE A 1 92 ? -6.715 -1.712 -12.117 1.00 89.00 92 PHE A N 1
ATOM 741 C CA . PHE A 1 92 ? -7.189 -0.886 -11.008 1.00 89.00 92 PHE A CA 1
ATOM 742 C C . PHE A 1 92 ? -7.869 0.406 -11.478 1.00 89.00 92 PHE A C 1
ATOM 744 O O . PHE A 1 92 ? -8.200 1.258 -10.659 1.00 89.00 92 PHE A O 1
ATOM 751 N N . ASN A 1 93 ? -8.105 0.568 -12.785 1.00 87.38 93 ASN A N 1
ATOM 752 C CA . ASN A 1 93 ? -8.735 1.761 -13.356 1.00 87.38 93 ASN A CA 1
ATOM 753 C C . ASN A 1 93 ? -8.066 3.074 -12.874 1.00 87.38 93 ASN A C 1
ATOM 755 O O . ASN A 1 93 ? -8.715 3.972 -12.336 1.00 87.38 93 ASN A O 1
ATOM 759 N N . LEU A 1 94 ? -6.734 3.145 -12.998 1.00 81.88 94 LEU A N 1
ATOM 760 C CA . LEU A 1 94 ? -5.874 4.247 -12.529 1.00 81.88 94 LEU A CA 1
ATOM 761 C C . LEU A 1 94 ? -5.496 5.241 -13.641 1.00 81.88 94 LEU A C 1
ATOM 763 O O . LEU A 1 94 ? -4.620 6.088 -13.428 1.00 81.88 94 LEU A O 1
ATOM 767 N N . THR A 1 95 ? -6.068 5.101 -14.834 1.00 64.44 95 THR A N 1
ATOM 768 C CA . THR A 1 95 ? -5.725 5.855 -16.052 1.00 64.44 95 THR A CA 1
ATOM 769 C C . THR A 1 95 ? -6.964 6.354 -16.753 1.00 64.44 95 THR A C 1
ATOM 771 O O . THR A 1 95 ? -7.904 5.542 -16.869 1.00 64.44 95 THR A O 1
#